Protein AF-A0A4D9CX21-F1 (afdb_monomer)

InterPro domains:
  IPR003837 Glu-tRNAGln amidotransferase C subunit [PF02686] (70-141)
  IPR036113 Glu-tRNAGln amidotransferase superfamily, subunit C [SSF141000] (45-144)

Radius of gyration: 27.08 Å; Cα contacts (8 Å, |Δi|>4): 38; chains: 1; bounding box: 56×50×75 Å

Mean predicted aligned error: 16.31 Å

Structure (mmCIF, N/CA/C/O backbone):
data_AF-A0A4D9CX21-F1
#
_entry.id   AF-A0A4D9CX21-F1
#
loop_
_atom_site.group_PDB
_atom_site.id
_atom_site.type_symbol
_atom_site.label_atom_id
_atom_site.label_alt_id
_atom_site.label_comp_id
_atom_site.label_asym_id
_atom_site.label_entity_id
_atom_site.label_seq_id
_atom_site.pdbx_PDB_ins_code
_atom_site.Cartn_x
_atom_site.Cartn_y
_atom_site.Cartn_z
_atom_site.occupancy
_atom_site.B_iso_or_equiv
_atom_site.auth_seq_id
_atom_site.auth_comp_id
_atom_site.auth_asym_id
_atom_site.auth_atom_id
_atom_site.pdbx_PDB_model_num
ATOM 1 N N . MET A 1 1 ? 28.748 4.136 -34.248 1.00 40.78 1 MET A N 1
ATOM 2 C CA . MET A 1 1 ? 28.132 3.166 -33.316 1.00 40.78 1 MET A CA 1
ATOM 3 C C . MET A 1 1 ? 27.659 1.965 -34.129 1.00 40.78 1 MET A C 1
ATOM 5 O O . MET A 1 1 ? 26.939 2.162 -35.101 1.00 40.78 1 MET A O 1
ATOM 9 N N . SER A 1 2 ? 28.155 0.757 -33.840 1.00 40.50 2 SER A N 1
ATOM 10 C CA . SER A 1 2 ? 27.864 -0.459 -34.620 1.00 40.50 2 SER A CA 1
ATOM 11 C C . SER A 1 2 ? 26.753 -1.259 -33.947 1.00 40.50 2 SER A C 1
ATOM 13 O O . SER A 1 2 ? 26.949 -1.758 -32.847 1.00 40.50 2 SER A O 1
ATOM 15 N N . LEU A 1 3 ? 25.612 -1.413 -34.624 1.00 45.59 3 LEU A N 1
ATOM 16 C CA . LEU A 1 3 ? 24.508 -2.258 -34.161 1.00 45.59 3 LEU A CA 1
ATOM 17 C C . LEU A 1 3 ? 24.934 -3.732 -34.103 1.00 45.59 3 LEU A C 1
ATOM 19 O O . LEU A 1 3 ? 25.571 -4.232 -35.043 1.00 45.59 3 LEU A O 1
ATOM 23 N N . GLY A 1 4 ? 24.553 -4.412 -33.018 1.00 57.91 4 GLY A N 1
ATOM 24 C CA . GLY A 1 4 ? 24.860 -5.818 -32.767 1.00 57.91 4 GLY A CA 1
ATOM 25 C C . GLY A 1 4 ? 24.206 -6.791 -33.767 1.00 57.91 4 GLY A C 1
ATOM 26 O O . GLY A 1 4 ? 23.272 -6.428 -34.491 1.00 57.91 4 GLY A O 1
ATOM 27 N N . PRO A 1 5 ? 24.671 -8.053 -33.831 1.00 52.94 5 PRO A N 1
ATOM 28 C CA . PRO A 1 5 ? 24.257 -9.020 -34.855 1.00 52.94 5 PRO A CA 1
ATOM 29 C C . PRO A 1 5 ? 22.752 -9.341 -34.857 1.00 52.94 5 PRO A C 1
ATOM 31 O O . PRO A 1 5 ? 22.175 -9.567 -35.921 1.00 52.94 5 PRO A O 1
ATOM 34 N N . ARG A 1 6 ? 22.093 -9.314 -33.687 1.00 53.91 6 ARG A N 1
ATOM 35 C CA . ARG A 1 6 ? 20.645 -9.574 -33.551 1.00 53.91 6 ARG A CA 1
ATOM 36 C C . ARG A 1 6 ? 19.795 -8.403 -34.050 1.00 53.91 6 ARG A C 1
ATOM 38 O O . ARG A 1 6 ? 18.867 -8.629 -34.825 1.00 53.91 6 ARG A O 1
ATOM 45 N N . ALA A 1 7 ? 20.182 -7.168 -33.725 1.00 53.44 7 ALA A N 1
ATOM 46 C CA . ALA A 1 7 ? 19.546 -5.953 -34.239 1.00 53.44 7 ALA A CA 1
ATOM 47 C C . ALA A 1 7 ? 19.613 -5.871 -35.777 1.00 53.44 7 ALA A C 1
ATOM 49 O O . ALA A 1 7 ? 18.637 -5.507 -36.436 1.00 53.44 7 ALA A O 1
ATOM 50 N N . ARG A 1 8 ? 20.733 -6.304 -36.377 1.00 57.47 8 ARG A N 1
ATOM 51 C CA . ARG A 1 8 ? 20.872 -6.404 -37.842 1.00 57.47 8 ARG A CA 1
ATOM 52 C C . ARG A 1 8 ? 19.931 -7.448 -38.455 1.00 57.47 8 ARG A C 1
ATOM 54 O O . ARG A 1 8 ? 19.368 -7.206 -39.521 1.00 57.47 8 ARG A O 1
ATOM 61 N N . GLY A 1 9 ? 19.736 -8.585 -37.784 1.00 57.53 9 GLY A N 1
ATOM 62 C CA . GLY A 1 9 ? 18.838 -9.651 -38.239 1.00 57.53 9 GLY A CA 1
ATOM 63 C C . GLY A 1 9 ? 17.365 -9.230 -38.289 1.00 57.53 9 GLY A C 1
ATOM 64 O O . GLY A 1 9 ? 16.653 -9.586 -39.228 1.00 57.53 9 GLY A O 1
ATOM 65 N N . ILE A 1 10 ? 16.922 -8.421 -37.324 1.00 57.97 10 ILE A N 1
ATOM 66 C CA . ILE A 1 10 ? 15.551 -7.891 -37.266 1.00 57.97 10 ILE A CA 1
ATOM 67 C C . ILE A 1 10 ? 15.335 -6.841 -38.368 1.00 57.97 10 ILE A C 1
ATOM 69 O O . ILE A 1 10 ? 14.360 -6.926 -39.115 1.00 57.97 10 ILE A O 1
ATOM 73 N N . LEU A 1 11 ? 16.297 -5.930 -38.565 1.00 53.91 11 LEU A N 1
ATOM 74 C CA . LEU A 1 11 ? 16.236 -4.886 -39.599 1.00 53.91 11 LEU A CA 1
ATOM 75 C C . LEU A 1 11 ? 16.101 -5.456 -41.026 1.00 53.91 11 LEU A C 1
ATOM 77 O O . LEU A 1 11 ? 15.421 -4.881 -41.877 1.00 53.91 11 LEU A O 1
ATOM 81 N N . MET A 1 12 ? 16.743 -6.598 -41.288 1.00 55.44 12 MET A N 1
ATOM 82 C CA . MET A 1 12 ? 16.726 -7.265 -42.596 1.00 55.44 12 MET A CA 1
ATOM 83 C C . MET A 1 12 ? 15.420 -8.029 -42.861 1.00 55.44 12 MET A C 1
ATOM 85 O O . MET A 1 12 ? 14.989 -8.118 -44.009 1.00 55.44 12 MET A O 1
ATOM 89 N N . ARG A 1 13 ? 14.747 -8.537 -41.818 1.00 52.03 13 ARG A N 1
ATOM 90 C CA . ARG A 1 13 ? 13.469 -9.265 -41.944 1.00 52.03 13 ARG A CA 1
ATOM 91 C C . ARG A 1 13 ? 12.294 -8.351 -42.305 1.00 52.03 13 ARG A C 1
ATOM 93 O O . ARG A 1 13 ? 11.370 -8.786 -42.984 1.00 52.03 13 ARG A O 1
ATOM 100 N N . ILE A 1 14 ? 12.364 -7.085 -41.896 1.00 52.47 14 ILE A N 1
ATOM 101 C CA . ILE A 1 14 ? 11.311 -6.075 -42.081 1.00 52.47 14 ILE A CA 1
ATOM 102 C C . ILE A 1 14 ? 11.277 -5.533 -43.522 1.00 52.47 14 ILE A C 1
ATOM 104 O O . ILE A 1 14 ? 10.222 -5.156 -44.018 1.00 52.47 14 ILE A O 1
ATOM 108 N N . LYS A 1 15 ? 12.403 -5.552 -44.250 1.00 53.00 15 LYS A N 1
ATOM 109 C CA . LYS A 1 15 ? 12.459 -5.067 -45.643 1.00 53.00 15 LYS A CA 1
ATOM 110 C C . LYS A 1 15 ? 11.796 -5.994 -46.668 1.00 53.00 15 LYS A C 1
ATOM 112 O O . LYS A 1 15 ? 11.636 -5.586 -47.814 1.00 53.00 15 LYS A O 1
ATOM 117 N N . SER A 1 16 ? 11.444 -7.225 -46.290 1.00 51.94 16 SER A N 1
ATOM 118 C CA . SER A 1 16 ? 11.056 -8.266 -47.250 1.00 51.94 16 SER A CA 1
ATOM 119 C C . SER A 1 16 ? 9.569 -8.639 -47.260 1.00 51.94 16 SER A C 1
ATOM 121 O O . SER A 1 16 ? 9.199 -9.485 -48.074 1.00 51.94 16 SER A O 1
ATOM 123 N N . LYS A 1 17 ? 8.705 -8.059 -46.416 1.00 45.44 17 LYS A N 1
ATOM 124 C CA . LYS A 1 17 ? 7.265 -8.367 -46.446 1.00 45.44 17 LYS A CA 1
ATOM 125 C C . LYS A 1 17 ? 6.388 -7.128 -46.277 1.00 45.44 17 LYS A C 1
ATOM 127 O O . LYS A 1 17 ? 6.340 -6.531 -45.213 1.00 45.44 17 LYS A O 1
ATOM 132 N N . ASP A 1 18 ? 5.694 -6.843 -47.373 1.00 43.44 18 ASP A N 1
ATOM 133 C CA . ASP A 1 18 ? 4.410 -6.164 -47.506 1.00 43.44 18 ASP A CA 1
ATOM 134 C C . ASP A 1 18 ? 4.291 -4.685 -47.120 1.00 43.44 18 ASP A C 1
ATOM 136 O O . ASP A 1 18 ? 4.472 -4.246 -45.988 1.00 43.44 18 ASP A O 1
ATOM 140 N N . LYS A 1 19 ? 3.877 -3.920 -48.138 1.00 48.66 19 LYS A N 1
ATOM 141 C CA . LYS A 1 19 ? 3.290 -2.585 -48.053 1.00 48.66 19 LYS A CA 1
ATOM 142 C C . LYS A 1 19 ? 2.052 -2.627 -47.145 1.00 48.66 19 LYS A C 1
ATOM 144 O O . LYS A 1 19 ? 0.930 -2.722 -47.632 1.00 48.66 19 LYS A O 1
ATOM 149 N N . ILE A 1 20 ? 2.252 -2.511 -45.838 1.00 49.88 20 ILE A N 1
ATOM 150 C CA . ILE A 1 20 ? 1.236 -2.026 -44.907 1.00 49.88 20 ILE A CA 1
ATOM 151 C C . ILE A 1 20 ? 1.678 -0.636 -44.455 1.00 49.88 20 ILE A C 1
ATOM 153 O O . ILE A 1 20 ? 2.773 -0.422 -43.944 1.00 49.88 20 ILE A O 1
ATOM 157 N N . SER A 1 21 ? 0.797 0.305 -44.773 1.00 54.66 21 SER A N 1
ATOM 158 C CA . SER A 1 21 ? 0.760 1.709 -44.386 1.00 54.66 21 SER A CA 1
ATOM 159 C C . SER A 1 21 ? 1.309 1.978 -42.977 1.00 54.66 21 SER A C 1
ATOM 161 O O . SER A 1 21 ? 0.870 1.361 -42.012 1.00 54.66 21 SER A O 1
ATOM 163 N N . GLN A 1 22 ? 2.224 2.954 -42.905 1.00 49.28 22 GLN A N 1
ATOM 164 C CA . GLN A 1 22 ? 2.957 3.451 -41.734 1.00 49.28 22 GLN A CA 1
ATOM 165 C C . GLN A 1 22 ? 3.804 2.394 -41.012 1.00 49.28 22 GLN A C 1
ATOM 167 O O . GLN A 1 22 ? 3.291 1.549 -40.288 1.00 49.28 22 GLN A O 1
ATOM 172 N N . SER A 1 23 ? 5.129 2.525 -41.131 1.00 55.22 23 SER A N 1
ATOM 173 C CA . SER A 1 23 ? 6.118 1.851 -40.282 1.00 55.22 23 SER A CA 1
ATOM 174 C C . SER A 1 23 ? 5.930 2.270 -38.820 1.00 55.22 23 SER A C 1
ATOM 176 O O . SER A 1 23 ? 6.643 3.129 -38.306 1.00 55.22 23 SER A O 1
ATOM 178 N N . ARG A 1 24 ? 4.918 1.714 -38.157 1.00 57.56 24 ARG A N 1
ATOM 179 C CA . ARG A 1 24 ? 4.686 1.870 -36.726 1.00 57.56 24 ARG A CA 1
ATOM 180 C C . ARG A 1 24 ? 5.456 0.758 -36.050 1.00 57.56 24 ARG A C 1
ATOM 182 O O . ARG A 1 24 ? 5.186 -0.417 -36.282 1.00 57.56 24 ARG A O 1
ATOM 189 N N . TRP A 1 25 ? 6.434 1.135 -35.240 1.00 65.69 25 TRP A N 1
ATOM 190 C CA . TRP A 1 25 ? 7.064 0.183 -34.342 1.00 65.69 25 TRP A CA 1
ATOM 191 C C . TRP A 1 25 ? 6.003 -0.411 -33.422 1.00 65.69 25 TRP A C 1
ATOM 193 O O . TRP A 1 25 ? 5.154 0.318 -32.897 1.00 65.69 25 TRP A O 1
ATOM 203 N N . SER A 1 26 ? 6.032 -1.731 -33.241 1.00 70.81 26 SER A N 1
ATOM 204 C CA . SER A 1 26 ? 5.236 -2.327 -32.180 1.0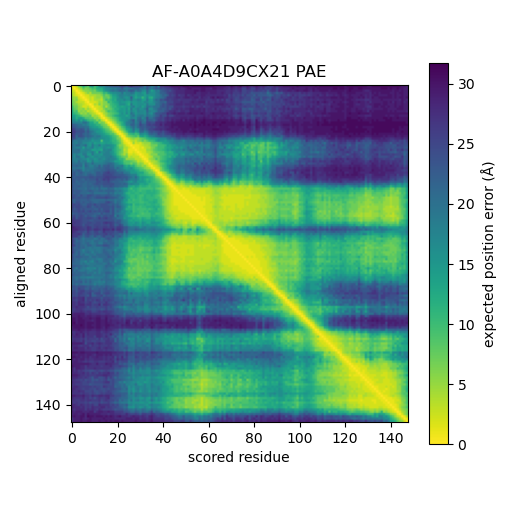0 70.81 26 SER A CA 1
ATOM 205 C C . SER A 1 26 ? 5.867 -1.977 -30.830 1.00 70.81 26 SER A C 1
ATOM 207 O O . SER A 1 26 ? 7.078 -1.771 -30.718 1.00 70.81 26 SER A O 1
ATOM 209 N N . VAL A 1 27 ? 5.051 -1.934 -29.777 1.00 63.59 27 VAL A N 1
ATOM 210 C CA . VAL A 1 27 ? 5.539 -1.758 -28.396 1.00 63.59 27 VAL A CA 1
ATOM 211 C C . VAL A 1 27 ? 6.560 -2.847 -28.034 1.00 63.59 27 VAL A C 1
ATOM 213 O O . VAL A 1 27 ? 7.498 -2.604 -27.279 1.00 63.59 27 VAL A O 1
ATOM 216 N N . HIS A 1 28 ? 6.415 -4.037 -28.623 1.00 66.25 28 HIS A N 1
ATOM 217 C CA . HIS A 1 28 ? 7.360 -5.134 -28.461 1.00 66.25 28 HIS A CA 1
ATOM 218 C C . HIS A 1 28 ? 8.726 -4.829 -29.100 1.00 66.25 28 HIS A C 1
ATOM 220 O O . HIS A 1 28 ? 9.754 -5.076 -28.475 1.00 66.25 28 HIS A O 1
ATOM 226 N N . ASP A 1 29 ? 8.749 -4.216 -30.288 1.00 67.06 29 ASP A N 1
ATOM 227 C CA . ASP A 1 29 ? 9.992 -3.829 -30.971 1.00 67.06 29 ASP A CA 1
ATOM 228 C C . ASP A 1 29 ? 10.740 -2.721 -30.217 1.00 67.06 29 ASP A C 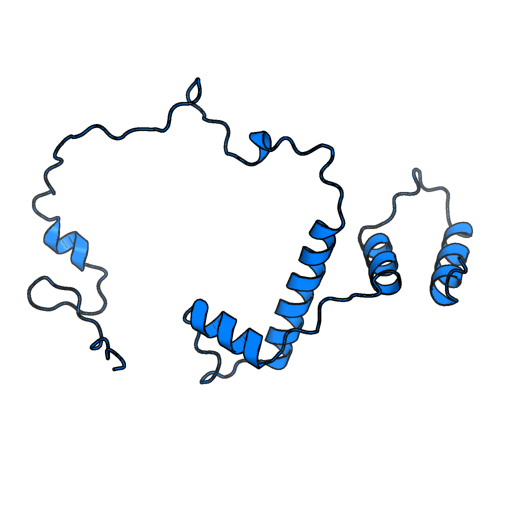1
ATOM 230 O O . ASP A 1 29 ? 11.964 -2.759 -30.101 1.00 67.06 29 ASP A O 1
ATOM 234 N N . LEU A 1 30 ? 10.004 -1.757 -29.655 1.00 61.78 30 LEU A N 1
ATOM 235 C CA . LEU A 1 30 ? 10.572 -0.690 -28.825 1.00 61.78 30 LEU A CA 1
ATOM 236 C C . LEU A 1 30 ? 11.194 -1.229 -27.531 1.00 61.78 30 LEU A C 1
ATOM 238 O O . LEU A 1 30 ? 12.252 -0.761 -27.117 1.00 61.78 30 LEU A O 1
ATOM 242 N N . ARG A 1 31 ? 10.572 -2.245 -26.920 1.00 64.19 31 ARG A N 1
ATOM 243 C CA . ARG A 1 31 ? 11.103 -2.917 -25.729 1.00 64.19 31 ARG A CA 1
ATOM 244 C C . ARG A 1 31 ? 12.414 -3.653 -26.017 1.00 64.19 31 ARG A C 1
ATOM 246 O O . ARG A 1 31 ? 13.356 -3.521 -25.244 1.00 64.19 31 ARG A O 1
ATOM 253 N N . LEU A 1 32 ? 12.494 -4.378 -27.135 1.00 63.00 32 LEU A N 1
ATOM 254 C CA . LEU A 1 32 ? 13.698 -5.124 -27.531 1.00 63.00 32 LEU A CA 1
ATOM 255 C C . LEU A 1 32 ? 14.890 -4.204 -27.836 1.00 63.00 32 LEU A C 1
ATOM 257 O O . LEU A 1 32 ? 16.027 -4.549 -27.535 1.00 63.00 32 LEU A O 1
ATOM 261 N N . LEU A 1 33 ? 14.637 -3.017 -28.396 1.00 58.53 33 LEU A N 1
ATOM 262 C CA . LEU A 1 33 ? 15.677 -2.006 -28.611 1.00 58.53 33 LEU A CA 1
ATOM 263 C C . LEU A 1 33 ? 16.211 -1.419 -27.298 1.00 58.53 33 LEU A C 1
ATOM 265 O O . LEU A 1 33 ? 17.367 -1.013 -27.253 1.00 58.53 33 LEU A O 1
ATOM 269 N N . HIS A 1 34 ? 15.389 -1.375 -26.246 1.00 56.22 34 HIS A N 1
ATOM 270 C CA . HIS A 1 34 ? 15.788 -0.863 -24.936 1.00 56.22 34 HIS A CA 1
ATOM 271 C C . HIS A 1 34 ? 16.528 -1.923 -24.107 1.00 56.22 34 HIS A C 1
ATOM 273 O O . HIS A 1 34 ? 17.523 -1.601 -23.468 1.00 56.22 34 HIS A O 1
ATOM 279 N N . GLU A 1 35 ? 16.117 -3.194 -24.176 1.00 53.75 35 GLU A N 1
ATOM 280 C CA . GLU A 1 35 ? 16.836 -4.302 -23.521 1.00 53.75 35 GLU A CA 1
ATOM 281 C C . GLU A 1 35 ? 18.298 -4.425 -24.012 1.00 53.75 35 GLU A C 1
ATOM 283 O O . GLU A 1 35 ? 19.172 -4.750 -23.215 1.00 53.75 35 GLU A O 1
ATOM 288 N N . ASP A 1 36 ? 18.585 -4.085 -25.278 1.00 48.88 36 ASP A N 1
ATOM 289 C CA . ASP A 1 36 ? 19.948 -4.063 -25.845 1.00 48.88 36 ASP A CA 1
ATOM 290 C C . ASP A 1 36 ? 20.697 -2.717 -25.647 1.00 48.88 36 ASP A C 1
ATOM 292 O O . ASP A 1 36 ? 21.912 -2.664 -25.848 1.00 48.88 36 ASP A O 1
ATOM 296 N N . ALA A 1 37 ? 20.005 -1.620 -25.300 1.00 47.28 37 ALA A N 1
ATOM 297 C CA . ALA A 1 37 ? 20.582 -0.267 -25.199 1.00 47.28 37 ALA A CA 1
ATOM 298 C C . ALA A 1 37 ? 20.858 0.200 -23.762 1.00 47.28 37 ALA A C 1
ATOM 300 O O . ALA A 1 37 ? 21.584 1.176 -23.564 1.00 47.28 37 ALA A O 1
ATOM 301 N N . VAL A 1 38 ? 20.295 -0.473 -22.759 1.00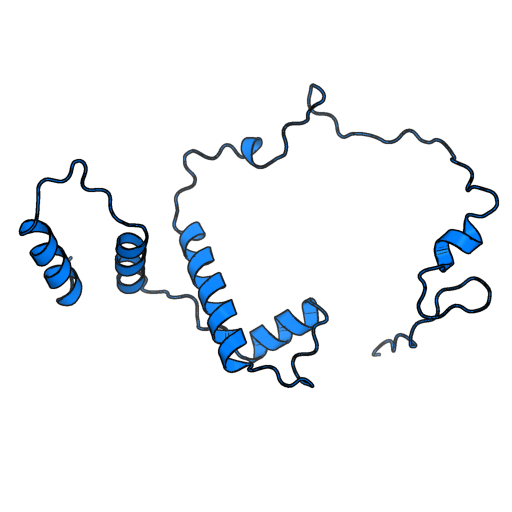 48.47 38 VAL A N 1
ATOM 302 C CA . VAL A 1 38 ? 20.496 -0.114 -21.356 1.00 48.47 38 VAL A CA 1
ATOM 303 C C . VAL A 1 38 ? 21.747 -0.818 -20.812 1.00 48.47 38 VAL A C 1
ATOM 305 O O . VAL A 1 38 ? 21.685 -1.860 -20.163 1.00 48.47 38 VAL A O 1
ATOM 308 N N . GLU A 1 39 ? 22.910 -0.203 -21.041 1.00 42.84 39 GLU A N 1
ATOM 309 C CA . GLU A 1 39 ? 24.012 -0.261 -20.072 1.00 42.84 39 GLU A CA 1
ATOM 310 C C . GLU A 1 39 ? 23.521 0.422 -18.782 1.00 42.84 39 GLU A C 1
ATOM 312 O O . GLU A 1 39 ? 23.580 1.641 -18.647 1.00 42.84 39 GLU A O 1
ATOM 317 N N . GLY A 1 40 ? 22.939 -0.358 -17.869 1.00 46.41 40 GLY A N 1
ATOM 318 C CA . GLY A 1 40 ? 22.347 0.151 -16.624 1.00 46.41 40 GLY A CA 1
ATOM 319 C C . GLY A 1 40 ? 20.986 -0.450 -16.289 1.00 46.41 40 GLY A C 1
ATOM 320 O O . GLY A 1 40 ? 20.125 0.257 -15.766 1.00 46.41 40 GLY A O 1
ATOM 321 N N . ALA A 1 41 ? 20.749 -1.720 -16.651 1.00 48.81 41 ALA A N 1
ATOM 322 C CA . ALA A 1 41 ? 19.551 -2.424 -16.215 1.00 48.81 41 ALA A CA 1
ATOM 323 C C . ALA A 1 41 ? 19.506 -2.291 -14.692 1.00 48.81 41 ALA A C 1
ATOM 325 O O . ALA A 1 41 ? 20.529 -2.527 -14.047 1.00 48.81 41 ALA A O 1
ATOM 326 N N . ALA A 1 42 ? 18.375 -1.836 -14.142 1.00 53.88 42 ALA A N 1
ATOM 327 C CA . ALA A 1 42 ? 18.248 -1.692 -12.700 1.00 53.88 42 ALA A CA 1
ATOM 328 C C . ALA A 1 42 ? 18.698 -3.008 -12.058 1.00 53.88 42 ALA A C 1
ATOM 330 O O . ALA A 1 42 ? 18.286 -4.083 -12.512 1.00 53.88 42 ALA A O 1
ATOM 331 N N . GLU A 1 43 ? 19.608 -2.907 -11.085 1.00 60.62 43 GLU A N 1
ATOM 332 C CA . GLU A 1 43 ? 20.143 -4.062 -10.369 1.00 60.62 43 GLU A CA 1
ATOM 333 C C . GLU A 1 43 ? 18.984 -5.007 -10.020 1.00 60.62 43 GLU A C 1
ATOM 335 O O . GLU A 1 43 ? 17.929 -4.540 -9.566 1.00 60.62 43 GLU A O 1
ATOM 340 N N . PRO A 1 44 ? 19.114 -6.314 -10.304 1.00 67.31 44 PRO A N 1
ATOM 341 C CA . PRO A 1 44 ? 18.044 -7.256 -10.033 1.00 67.31 44 PRO A CA 1
ATOM 342 C C . PRO A 1 44 ? 17.668 -7.157 -8.555 1.00 67.31 44 PRO A C 1
ATOM 344 O O . PRO A 1 44 ? 18.532 -7.310 -7.695 1.00 67.31 44 PRO A O 1
ATOM 347 N N . LEU A 1 45 ? 16.381 -6.900 -8.281 1.00 80.81 45 LEU A N 1
ATOM 348 C CA . LEU A 1 45 ? 15.846 -6.747 -6.926 1.00 80.81 45 LEU A CA 1
ATOM 349 C C . LEU A 1 45 ? 16.390 -7.857 -6.021 1.00 80.81 45 LEU A C 1
ATOM 351 O O . LEU A 1 45 ? 16.155 -9.039 -6.289 1.00 80.81 45 LEU A O 1
ATOM 355 N N . SER A 1 46 ? 17.114 -7.482 -4.968 1.00 87.06 46 SER A N 1
ATOM 356 C CA . SER A 1 46 ? 17.675 -8.441 -4.015 1.00 87.06 46 SER A CA 1
ATOM 357 C C . SER A 1 46 ? 16.583 -9.064 -3.141 1.00 87.06 46 SER A C 1
ATOM 359 O O . SER A 1 46 ? 15.490 -8.510 -2.971 1.00 87.06 46 SER A O 1
ATOM 361 N N . ASP A 1 47 ? 16.868 -10.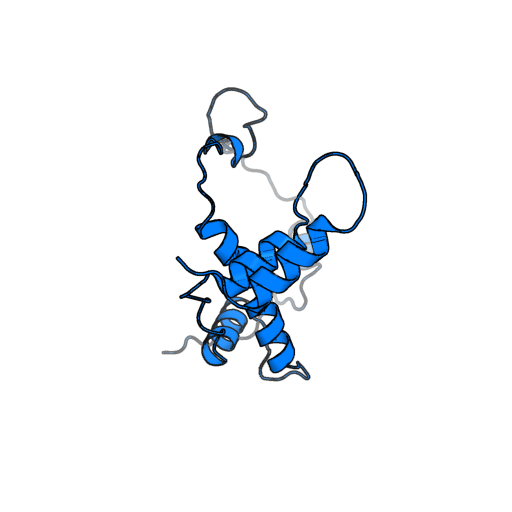230 -2.557 1.00 85.88 47 ASP A N 1
ATOM 362 C CA . ASP A 1 47 ? 15.929 -10.876 -1.633 1.00 85.88 47 ASP A CA 1
ATOM 363 C C . ASP A 1 47 ? 15.711 -10.003 -0.387 1.00 85.88 47 ASP A C 1
ATOM 365 O O . ASP A 1 47 ? 14.591 -9.893 0.116 1.00 85.88 47 ASP A O 1
ATOM 369 N N . GLU A 1 48 ? 16.751 -9.309 0.078 1.00 89.31 48 GLU A N 1
ATOM 370 C CA . GLU A 1 48 ? 16.667 -8.378 1.197 1.00 89.31 48 GLU A CA 1
ATOM 371 C C . GLU A 1 48 ? 15.737 -7.196 0.900 1.00 89.31 48 GLU A C 1
ATOM 373 O O . GLU A 1 48 ? 14.963 -6.788 1.769 1.00 89.31 48 GLU A O 1
ATOM 378 N N . GLU A 1 49 ? 15.787 -6.636 -0.310 1.00 88.94 49 GLU A N 1
ATOM 379 C CA . GLU A 1 49 ? 14.905 -5.540 -0.720 1.00 88.94 49 GLU A CA 1
ATOM 380 C C . GLU A 1 49 ? 13.458 -5.997 -0.858 1.00 88.94 49 GLU A C 1
ATOM 382 O O . GLU A 1 49 ? 12.559 -5.307 -0.376 1.00 88.94 49 GLU A O 1
ATOM 387 N N . LEU A 1 50 ? 13.224 -7.182 -1.427 1.00 89.19 50 LEU A N 1
ATOM 388 C CA . LEU A 1 50 ? 11.884 -7.759 -1.502 1.00 89.19 50 LEU A CA 1
ATOM 389 C C . LEU A 1 50 ? 11.288 -7.967 -0.100 1.00 89.19 50 LEU A C 1
ATOM 391 O O . LEU A 1 50 ? 10.135 -7.609 0.144 1.00 89.19 50 LEU A O 1
ATOM 395 N N . LEU A 1 51 ? 12.080 -8.481 0.845 1.00 89.69 51 LEU A N 1
ATOM 396 C CA . LEU A 1 51 ? 11.655 -8.658 2.235 1.00 89.69 51 LEU A CA 1
ATOM 397 C C . LEU A 1 51 ? 11.389 -7.322 2.935 1.00 89.69 51 LEU A C 1
ATOM 399 O O . LEU A 1 51 ? 10.445 -7.212 3.717 1.00 89.69 51 LEU A O 1
ATOM 403 N N . ARG A 1 52 ? 12.191 -6.288 2.662 1.00 90.25 52 ARG A N 1
ATOM 404 C CA . ARG A 1 52 ? 11.946 -4.934 3.185 1.00 90.25 52 ARG A CA 1
ATOM 405 C C . ARG A 1 52 ? 10.653 -4.345 2.629 1.00 90.25 52 ARG A C 1
ATOM 407 O O . ARG A 1 52 ? 9.868 -3.807 3.405 1.00 90.25 52 ARG A O 1
ATOM 414 N N . LEU A 1 53 ? 10.409 -4.481 1.327 1.00 90.50 53 LEU A N 1
ATOM 415 C CA . LEU A 1 53 ? 9.171 -4.035 0.685 1.00 90.50 53 LEU A CA 1
ATOM 416 C C . LEU A 1 53 ? 7.953 -4.746 1.276 1.00 90.50 53 LEU A C 1
ATOM 418 O O . LEU A 1 53 ? 6.973 -4.094 1.630 1.00 90.50 53 LEU A O 1
ATOM 422 N N . ALA A 1 54 ? 8.035 -6.062 1.464 1.00 90.12 54 ALA A N 1
ATOM 423 C CA . ALA A 1 54 ? 6.961 -6.826 2.083 1.00 90.12 54 ALA A CA 1
ATOM 424 C C . ALA A 1 54 ? 6.699 -6.393 3.532 1.00 90.12 54 ALA A C 1
ATOM 426 O O . ALA A 1 54 ? 5.546 -6.224 3.924 1.00 90.12 54 ALA A O 1
ATOM 427 N N . LYS A 1 55 ? 7.756 -6.113 4.307 1.00 90.12 55 LYS A N 1
ATOM 428 C CA . LYS A 1 55 ? 7.638 -5.585 5.676 1.00 90.12 55 LYS A CA 1
ATOM 429 C C . LYS A 1 55 ? 6.961 -4.216 5.713 1.00 90.12 55 LYS A C 1
ATOM 431 O O . LYS A 1 55 ? 6.107 -4.001 6.568 1.00 90.12 55 LYS A O 1
ATOM 436 N N . LEU A 1 56 ? 7.292 -3.319 4.783 1.00 92.31 56 LEU A N 1
ATOM 437 C CA . LEU A 1 56 ? 6.630 -2.013 4.651 1.00 92.31 56 LEU A CA 1
ATOM 438 C C . LEU A 1 56 ? 5.152 -2.144 4.265 1.00 92.31 56 LEU A C 1
ATOM 440 O O . LEU A 1 56 ? 4.330 -1.349 4.707 1.00 92.31 56 LEU A O 1
ATOM 444 N N . ALA A 1 57 ? 4.814 -3.154 3.465 1.00 91.75 57 ALA A N 1
ATOM 445 C CA . ALA A 1 57 ? 3.447 -3.441 3.045 1.00 91.75 57 ALA A CA 1
ATOM 446 C C . ALA A 1 57 ? 2.654 -4.303 4.047 1.00 91.75 57 ALA A C 1
ATOM 448 O O . ALA A 1 57 ? 1.506 -4.641 3.771 1.00 91.75 57 ALA A O 1
ATOM 449 N N . HIS A 1 58 ? 3.246 -4.675 5.190 1.00 89.75 58 HIS A N 1
ATOM 450 C CA . HIS A 1 58 ? 2.663 -5.607 6.163 1.00 89.75 58 HIS A CA 1
ATOM 451 C C . HIS A 1 58 ? 2.256 -6.969 5.562 1.00 89.75 58 HIS A C 1
ATOM 453 O O . HIS A 1 58 ? 1.277 -7.579 5.988 1.00 89.75 58 HIS A O 1
ATOM 459 N N . LEU A 1 59 ? 3.020 -7.461 4.583 1.00 88.94 59 LEU A N 1
ATOM 460 C CA . LEU A 1 59 ? 2.814 -8.764 3.954 1.00 88.94 59 LEU A CA 1
ATOM 461 C C . LEU A 1 59 ? 3.766 -9.803 4.553 1.00 88.94 59 LEU A C 1
ATOM 463 O O . LEU A 1 59 ? 4.988 -9.647 4.486 1.00 88.94 59 LEU A O 1
ATOM 467 N N . ASP A 1 60 ? 3.212 -10.888 5.095 1.00 86.31 60 ASP A N 1
ATOM 468 C CA . ASP A 1 60 ? 4.008 -12.044 5.507 1.00 86.31 60 ASP A CA 1
ATOM 469 C C . ASP A 1 60 ? 4.312 -12.943 4.302 1.00 86.31 60 ASP A C 1
ATOM 471 O O . ASP A 1 60 ? 3.498 -13.761 3.871 1.00 86.31 60 ASP A O 1
ATOM 475 N N . ILE A 1 61 ? 5.511 -12.765 3.752 1.00 83.88 61 ILE A N 1
ATOM 476 C CA . ILE A 1 61 ? 6.055 -13.591 2.666 1.00 83.88 61 ILE A CA 1
ATOM 477 C C . ILE A 1 61 ? 7.121 -14.581 3.163 1.00 83.88 61 ILE A C 1
ATOM 479 O O . ILE A 1 61 ? 7.646 -15.379 2.379 1.00 83.88 61 ILE A O 1
ATO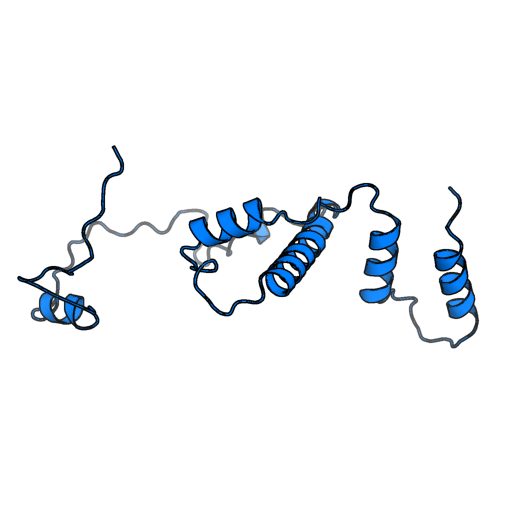M 483 N N . GLU A 1 62 ? 7.460 -14.532 4.457 1.00 80.94 62 GLU A N 1
ATOM 484 C CA . GLU A 1 62 ? 8.433 -15.429 5.081 1.00 80.94 62 GLU A CA 1
ATOM 485 C C . GLU A 1 62 ? 7.755 -16.743 5.518 1.00 80.94 62 GLU A C 1
ATOM 487 O O . GLU A 1 62 ? 8.326 -17.814 5.310 1.00 80.94 62 GLU A O 1
ATOM 492 N N . GLY A 1 63 ? 6.525 -16.684 6.043 1.00 73.25 63 GLY A N 1
ATOM 493 C CA . GLY A 1 63 ? 5.800 -17.844 6.580 1.00 73.25 63 GLY A CA 1
ATOM 494 C C . GLY A 1 63 ? 4.893 -18.610 5.605 1.00 73.25 63 GLY A C 1
ATOM 495 O O . GLY A 1 63 ? 4.387 -19.674 5.961 1.00 73.25 63 GLY A O 1
ATOM 496 N N . GLY A 1 64 ? 4.653 -18.098 4.393 1.00 72.88 64 GLY A N 1
ATOM 497 C CA . GLY A 1 64 ? 3.683 -18.676 3.447 1.00 72.88 64 GLY A CA 1
ATOM 498 C C . GLY A 1 64 ? 4.270 -19.591 2.360 1.00 72.88 64 GLY A C 1
ATOM 499 O O . GLY A 1 64 ? 5.465 -19.563 2.077 1.00 72.88 64 GLY A O 1
ATOM 500 N N . ASN A 1 65 ? 3.393 -20.330 1.663 1.00 68.00 65 ASN A N 1
ATOM 501 C CA . ASN A 1 65 ? 3.684 -21.088 0.426 1.00 68.00 65 ASN A CA 1
ATOM 502 C C . ASN A 1 65 ? 3.878 -20.164 -0.802 1.00 68.00 65 ASN A C 1
ATOM 504 O O . ASN A 1 65 ? 3.384 -20.439 -1.895 1.00 68.00 65 ASN A O 1
ATOM 508 N N . PHE A 1 66 ? 4.547 -19.026 -0.627 1.00 73.56 66 PHE A N 1
ATOM 509 C CA . PHE A 1 66 ? 4.798 -18.090 -1.717 1.00 73.56 66 PHE A CA 1
ATOM 510 C C . PHE A 1 66 ? 6.066 -18.482 -2.469 1.00 73.56 66 PHE A C 1
ATOM 512 O O . PHE A 1 66 ? 7.137 -18.621 -1.876 1.00 73.56 66 PHE A O 1
ATOM 519 N N . ASP A 1 67 ? 5.961 -18.601 -3.792 1.00 85.69 67 ASP A N 1
ATOM 520 C CA . ASP A 1 67 ? 7.132 -18.695 -4.658 1.00 85.69 67 ASP A CA 1
ATOM 521 C C . ASP A 1 67 ? 7.824 -17.325 -4.710 1.00 85.69 67 ASP A C 1
ATOM 523 O O . ASP A 1 67 ? 7.503 -16.448 -5.518 1.00 85.69 67 ASP A O 1
ATOM 527 N N . ARG A 1 68 ? 8.774 -17.129 -3.792 1.00 83.00 68 ARG A N 1
ATOM 528 C CA . ARG A 1 68 ? 9.542 -15.884 -3.670 1.00 83.00 68 ARG A CA 1
ATOM 529 C C . ARG A 1 68 ? 10.359 -15.594 -4.923 1.00 83.00 68 ARG A C 1
ATOM 531 O O . ARG A 1 68 ? 10.583 -14.431 -5.244 1.00 83.00 68 ARG A O 1
ATOM 538 N N . THR A 1 69 ? 10.787 -16.628 -5.645 1.00 83.56 69 THR A N 1
ATOM 539 C CA . THR A 1 69 ? 11.554 -16.468 -6.879 1.00 83.56 69 THR A CA 1
ATOM 540 C C . THR A 1 69 ? 10.674 -15.905 -7.990 1.00 83.56 69 THR A C 1
ATOM 542 O O . THR A 1 69 ? 11.086 -14.955 -8.661 1.00 83.56 69 THR A O 1
ATOM 545 N N . ALA A 1 70 ? 9.455 -16.427 -8.147 1.00 84.50 70 ALA A N 1
ATOM 546 C CA . ALA A 1 70 ? 8.476 -15.870 -9.076 1.00 84.50 70 ALA A CA 1
ATOM 547 C C . ALA A 1 70 ? 8.101 -14.430 -8.698 1.00 84.50 70 ALA A C 1
ATOM 549 O O . ALA A 1 70 ? 8.167 -13.543 -9.546 1.00 84.50 70 ALA A O 1
ATOM 550 N N . LEU A 1 71 ? 7.817 -14.171 -7.417 1.00 86.19 71 LEU A N 1
ATOM 551 C CA . LEU A 1 71 ? 7.476 -12.830 -6.936 1.00 86.19 71 LEU A CA 1
ATOM 552 C C . LEU A 1 71 ? 8.600 -11.819 -7.202 1.00 86.19 71 LEU A C 1
ATOM 554 O O . LEU A 1 71 ? 8.346 -10.734 -7.717 1.00 86.19 71 LEU A O 1
ATOM 558 N N . ARG A 1 72 ? 9.852 -12.182 -6.907 1.00 86.19 72 ARG A N 1
ATOM 559 C CA . ARG A 1 72 ? 11.020 -11.330 -7.168 1.00 86.19 72 ARG A CA 1
ATOM 560 C C . ARG A 1 72 ? 11.169 -11.006 -8.647 1.00 86.19 72 ARG A C 1
ATOM 562 O O . ARG A 1 72 ? 11.419 -9.857 -9.003 1.00 86.19 72 ARG A O 1
ATOM 569 N N . ARG A 1 73 ? 11.007 -12.013 -9.510 1.00 84.06 73 ARG A N 1
ATOM 570 C CA . ARG A 1 73 ? 11.062 -11.835 -10.965 1.00 84.06 73 ARG A CA 1
ATOM 571 C C . ARG A 1 73 ? 9.974 -10.875 -11.436 1.00 84.06 73 ARG A C 1
ATOM 573 O O . ARG A 1 73 ? 10.259 -9.985 -12.232 1.00 84.06 73 ARG A O 1
ATOM 580 N N . ASP A 1 74 ? 8.754 -11.051 -10.948 1.00 85.19 74 ASP A N 1
ATOM 581 C CA . ASP A 1 74 ? 7.606 -10.274 -11.400 1.00 85.19 74 ASP A CA 1
ATOM 582 C C . ASP A 1 74 ? 7.700 -8.816 -10.909 1.00 85.19 74 ASP A C 1
ATOM 584 O O . ASP A 1 74 ? 7.528 -7.890 -11.702 1.00 85.19 74 ASP A O 1
ATOM 588 N N . VAL A 1 75 ? 8.086 -8.589 -9.646 1.00 86.69 75 VAL A N 1
ATOM 589 C CA . VAL A 1 75 ? 8.341 -7.238 -9.111 1.00 86.69 75 VAL A CA 1
ATOM 590 C C . VAL A 1 75 ? 9.508 -6.571 -9.841 1.00 86.69 75 VAL A C 1
ATOM 592 O O . VAL A 1 75 ? 9.390 -5.416 -10.250 1.00 86.69 75 VAL A O 1
ATOM 595 N N . GLY A 1 76 ? 10.605 -7.296 -10.082 1.00 83.69 76 GLY A N 1
ATOM 596 C CA . GLY A 1 76 ? 11.744 -6.785 -10.846 1.00 83.69 76 GLY A CA 1
ATOM 597 C C . GLY A 1 76 ? 11.369 -6.401 -12.279 1.00 83.69 76 GLY A C 1
ATOM 598 O O . GLY A 1 76 ? 11.775 -5.350 -12.769 1.00 83.69 76 GLY A O 1
ATOM 599 N N . ALA A 1 77 ? 10.523 -7.195 -12.942 1.00 81.69 77 ALA A N 1
ATOM 600 C CA . ALA A 1 77 ? 10.016 -6.869 -14.272 1.00 81.69 77 ALA A CA 1
ATOM 601 C C . ALA A 1 77 ? 9.178 -5.580 -14.268 1.00 81.69 77 ALA A C 1
ATOM 603 O O . ALA A 1 77 ? 9.349 -4.742 -15.153 1.00 81.69 77 ALA A O 1
ATOM 604 N N . ILE A 1 78 ? 8.318 -5.388 -13.262 1.00 84.00 78 ILE A N 1
ATOM 605 C CA . ILE A 1 78 ? 7.524 -4.160 -13.105 1.00 84.00 78 ILE A CA 1
ATOM 606 C C . ILE A 1 78 ? 8.440 -2.953 -12.872 1.00 84.00 78 ILE A C 1
ATOM 608 O O . ILE A 1 78 ? 8.268 -1.925 -13.526 1.00 84.00 78 ILE A O 1
ATOM 612 N N . MET A 1 79 ? 9.442 -3.076 -11.996 1.00 82.62 79 MET A N 1
ATOM 613 C CA . MET A 1 79 ? 10.422 -2.013 -11.738 1.00 82.62 79 MET A CA 1
ATOM 614 C C . MET A 1 79 ? 11.196 -1.629 -12.998 1.00 82.62 79 MET A C 1
ATOM 616 O O . MET A 1 79 ? 11.309 -0.444 -13.301 1.00 82.62 79 MET A O 1
ATOM 620 N N . ASN A 1 80 ? 11.638 -2.614 -13.777 1.00 77.31 80 ASN A N 1
ATOM 621 C CA . ASN A 1 80 ? 12.318 -2.374 -15.047 1.00 77.31 80 ASN A CA 1
ATOM 622 C C . ASN A 1 80 ? 11.409 -1.670 -16.054 1.00 77.31 80 ASN A C 1
ATOM 624 O O . ASN A 1 80 ? 11.839 -0.726 -16.708 1.00 77.31 80 ASN A O 1
ATOM 628 N N . CYS A 1 81 ? 10.138 -2.070 -16.148 1.00 75.75 81 CYS A N 1
ATOM 629 C CA . CYS A 1 81 ? 9.169 -1.365 -16.982 1.00 75.75 81 CYS A CA 1
ATOM 630 C C . CYS A 1 81 ? 8.961 0.088 -16.529 1.00 75.75 81 CYS A C 1
ATOM 632 O O . CYS A 1 81 ? 8.851 0.970 -17.375 1.00 75.75 81 CYS A O 1
ATOM 634 N N . MET A 1 82 ? 8.935 0.359 -15.222 1.00 79.44 82 MET A N 1
ATOM 635 C CA . MET A 1 82 ? 8.823 1.726 -14.699 1.00 79.44 82 MET A CA 1
ATOM 636 C C . MET A 1 82 ? 10.097 2.548 -14.921 1.00 79.44 82 MET A C 1
ATOM 638 O O . MET A 1 82 ? 10.000 3.746 -15.171 1.00 79.44 82 MET A O 1
ATOM 642 N N . ALA A 1 83 ? 11.278 1.929 -14.887 1.00 75.62 83 ALA A N 1
ATOM 643 C CA . ALA A 1 83 ? 12.541 2.607 -15.179 1.00 75.62 83 ALA A CA 1
ATOM 644 C C . ALA A 1 83 ? 12.574 3.176 -16.611 1.00 75.62 83 ALA A C 1
ATOM 646 O O . ALA A 1 83 ? 13.151 4.236 -16.833 1.00 75.62 83 ALA A O 1
ATOM 647 N N . LEU A 1 84 ? 11.860 2.558 -17.562 1.00 72.69 84 LEU A N 1
ATOM 648 C CA . LEU A 1 84 ? 11.682 3.105 -18.918 1.00 72.69 84 LEU A CA 1
ATOM 649 C C . LEU A 1 84 ? 11.012 4.489 -18.922 1.00 72.69 84 LEU A C 1
ATOM 651 O O . LEU A 1 84 ? 11.255 5.302 -19.810 1.00 72.69 84 LEU A O 1
ATOM 655 N N . LEU A 1 85 ? 10.172 4.784 -17.927 1.00 72.69 85 LEU A N 1
ATOM 656 C CA . LEU A 1 85 ? 9.534 6.096 -17.809 1.00 72.69 85 LEU A CA 1
ATOM 657 C C . LEU A 1 85 ? 10.530 7.177 -17.375 1.00 72.69 85 LEU A C 1
ATOM 659 O O . LEU A 1 85 ? 10.311 8.346 -17.670 1.00 72.69 85 LEU A O 1
ATOM 663 N N . GLN A 1 86 ? 11.629 6.807 -16.711 1.00 68.44 86 GLN A N 1
ATOM 664 C CA . GLN A 1 86 ? 12.654 7.756 -16.260 1.00 68.44 86 GLN A CA 1
ATOM 665 C C . GLN A 1 86 ? 13.525 8.272 -17.409 1.00 68.44 86 GLN A C 1
ATOM 667 O O . GLN A 1 86 ? 14.097 9.352 -17.301 1.00 68.44 86 GLN A O 1
ATOM 672 N N . THR A 1 87 ? 13.627 7.517 -18.505 1.00 69.12 87 THR A N 1
ATOM 673 C CA . THR A 1 87 ? 14.391 7.902 -19.703 1.00 69.12 87 THR A CA 1
ATOM 674 C C . THR A 1 87 ? 13.538 8.648 -20.730 1.00 69.12 87 THR A C 1
ATOM 676 O O . THR A 1 87 ? 14.050 9.087 -21.759 1.00 69.12 87 THR A O 1
ATOM 679 N N . THR A 1 88 ? 12.238 8.802 -20.464 1.00 67.00 88 THR A N 1
ATOM 680 C CA . THR A 1 88 ? 11.314 9.513 -21.346 1.00 67.00 88 THR A CA 1
ATOM 681 C C . THR A 1 88 ? 11.323 11.002 -21.005 1.00 67.00 88 THR A C 1
ATOM 683 O O . THR A 1 88 ? 10.952 11.389 -19.898 1.00 67.00 88 THR A O 1
ATOM 686 N N . ASP A 1 89 ? 11.718 11.846 -21.961 1.00 63.97 89 ASP A N 1
ATOM 687 C CA . ASP A 1 89 ? 11.658 13.302 -21.804 1.00 63.97 89 ASP A CA 1
ATOM 688 C C . ASP A 1 89 ? 10.200 13.770 -21.676 1.00 63.97 89 ASP A C 1
ATOM 690 O O . ASP A 1 89 ? 9.386 13.622 -22.591 1.00 63.97 89 ASP A O 1
ATOM 694 N N . LEU A 1 90 ? 9.863 14.366 -20.531 1.00 66.19 90 LEU A N 1
ATOM 695 C CA . LEU A 1 90 ? 8.523 14.875 -20.215 1.00 66.19 90 LEU A CA 1
ATOM 696 C C . LEU A 1 90 ? 8.285 16.271 -20.818 1.00 66.19 90 LEU A C 1
ATOM 698 O O . LEU A 1 90 ? 7.806 17.173 -20.132 1.00 66.19 90 LEU A O 1
ATOM 702 N N . HIS A 1 91 ? 8.637 16.475 -22.090 1.00 58.88 91 HIS A N 1
ATOM 703 C CA . HIS A 1 91 ? 8.600 17.801 -22.717 1.00 58.88 91 HIS A CA 1
ATOM 704 C C . HIS A 1 91 ? 7.187 18.405 -22.852 1.00 58.88 91 HIS A C 1
ATOM 706 O O . HIS A 1 91 ? 7.079 19.628 -22.866 1.00 58.88 91 HIS A O 1
ATOM 712 N N . ASP A 1 92 ? 6.128 17.583 -22.853 1.00 57.56 92 ASP A N 1
ATOM 713 C CA . ASP A 1 92 ? 4.742 18.021 -23.109 1.00 57.56 92 ASP A CA 1
ATOM 714 C C . ASP A 1 92 ? 3.740 17.736 -21.971 1.00 57.56 92 ASP A C 1
ATOM 716 O O . ASP A 1 92 ? 2.549 18.007 -22.120 1.00 57.56 92 ASP A O 1
ATOM 720 N N . VAL A 1 93 ? 4.173 17.215 -20.814 1.00 56.91 93 VAL A N 1
ATOM 721 C CA . VAL A 1 93 ? 3.264 17.048 -19.663 1.00 56.91 93 VAL A CA 1
ATOM 722 C C . VAL A 1 93 ? 3.303 18.322 -18.827 1.00 56.91 93 VAL A C 1
ATOM 724 O O . VAL A 1 93 ? 4.217 18.528 -18.023 1.00 56.91 93 VAL A O 1
ATOM 727 N N . SER A 1 94 ? 2.303 19.192 -18.988 1.00 60.00 94 SER A N 1
ATOM 728 C CA . SER A 1 94 ? 2.119 20.280 -18.032 1.00 60.00 94 SER A CA 1
ATOM 729 C C . SER A 1 94 ? 1.893 19.659 -16.656 1.00 60.00 94 SER A C 1
ATOM 731 O O . SER A 1 94 ? 1.003 18.830 -16.473 1.00 60.00 94 SER A O 1
ATOM 733 N N . LYS A 1 95 ? 2.662 20.082 -15.643 1.00 59.03 95 LYS A N 1
ATOM 734 C CA . LYS A 1 95 ? 2.453 19.664 -14.240 1.00 59.03 95 LYS A CA 1
ATOM 735 C C . LYS A 1 95 ? 1.005 19.882 -13.771 1.00 59.03 95 LYS A C 1
ATOM 737 O O . LYS A 1 95 ? 0.593 19.296 -12.777 1.00 59.03 95 LYS A O 1
ATOM 742 N N . GLN A 1 96 ? 0.249 20.733 -14.467 1.00 59.41 96 GLN A N 1
ATOM 743 C CA . GLN A 1 96 ? -1.155 21.032 -14.200 1.00 59.41 96 GLN A CA 1
ATOM 744 C C . GLN A 1 96 ? -2.106 19.902 -14.627 1.00 59.41 96 GLN A C 1
ATOM 746 O O . GLN A 1 96 ? -3.162 19.778 -14.018 1.00 59.41 96 GLN A O 1
ATOM 751 N N . ASP A 1 97 ? -1.721 19.051 -15.584 1.00 61.69 97 ASP A N 1
ATOM 752 C CA . ASP A 1 97 ? -2.560 17.955 -16.097 1.00 61.69 97 ASP A CA 1
ATOM 753 C C . ASP A 1 97 ? -2.545 16.712 -15.187 1.00 61.69 97 ASP A C 1
ATOM 755 O O . ASP A 1 97 ? -3.430 15.862 -15.266 1.00 61.69 97 ASP A O 1
ATOM 759 N N . MET A 1 98 ? -1.546 16.599 -14.300 1.00 63.53 98 MET A N 1
ATOM 760 C CA . MET A 1 98 ? -1.426 15.488 -13.342 1.00 63.53 98 MET A CA 1
ATOM 761 C C . MET A 1 98 ? -2.358 15.621 -12.137 1.00 63.53 98 MET A C 1
ATOM 763 O O . MET A 1 98 ? -2.668 14.629 -11.476 1.00 63.53 98 MET A O 1
ATOM 767 N N . TYR A 1 99 ? -2.783 16.842 -11.818 1.00 67.88 99 TYR A N 1
ATOM 768 C CA . TYR A 1 99 ? -3.733 17.072 -10.744 1.00 67.88 99 TYR A CA 1
ATOM 769 C C . TYR A 1 99 ? -5.138 17.023 -11.318 1.00 67.88 99 TYR A C 1
ATOM 771 O O . TYR A 1 99 ? -5.399 17.580 -12.383 1.00 67.88 99 TYR A O 1
ATOM 779 N N . ALA A 1 100 ? -6.061 16.383 -10.594 1.00 67.50 100 ALA A N 1
ATOM 780 C CA . ALA A 1 100 ? -7.468 16.464 -10.948 1.00 67.50 100 ALA A CA 1
ATOM 781 C C . ALA A 1 100 ? -7.828 17.951 -11.115 1.00 67.50 100 ALA A C 1
ATOM 783 O O . ALA A 1 100 ? -7.574 18.727 -10.182 1.00 67.50 100 ALA A O 1
ATOM 784 N N . PRO A 1 101 ? -8.375 18.371 -12.275 1.00 61.00 101 PRO A N 1
ATOM 785 C CA . PRO A 1 101 ? -8.780 19.751 -12.451 1.00 61.00 101 PRO A CA 1
ATOM 786 C C . PRO A 1 101 ? -9.724 20.067 -11.302 1.00 61.00 101 PRO A C 1
ATOM 788 O O . PRO A 1 101 ? -10.648 19.296 -11.031 1.00 61.00 101 PRO A O 1
ATOM 791 N N . ALA A 1 102 ? -9.459 21.151 -10.574 1.00 57.38 102 ALA A N 1
ATOM 792 C CA . ALA A 1 102 ? -10.358 21.593 -9.526 1.00 57.38 102 ALA A CA 1
ATOM 793 C C . ALA A 1 102 ? -11.719 21.844 -10.191 1.00 57.38 102 ALA A C 1
ATOM 795 O O . ALA A 1 102 ? -11.934 22.873 -10.825 1.00 57.38 102 ALA A O 1
ATOM 796 N N . THR A 1 103 ? -12.639 20.882 -10.097 1.00 57.31 103 THR A N 1
ATOM 797 C CA . THR A 1 103 ? -13.973 20.921 -10.719 1.00 57.31 103 THR A CA 1
ATOM 798 C C . THR A 1 103 ? -14.917 21.890 -9.993 1.00 57.31 103 THR A C 1
ATOM 800 O O . THR A 1 103 ? -16.129 21.720 -9.971 1.00 57.31 103 THR A O 1
ATOM 803 N N . GLY A 1 104 ? -14.356 22.935 -9.392 1.00 54.00 104 GLY A N 1
ATOM 804 C CA . GLY A 1 104 ? -15.013 24.109 -8.843 1.00 54.00 104 GLY A CA 1
ATOM 805 C C . GLY A 1 104 ? -13.996 25.244 -8.929 1.00 54.00 104 GLY A C 1
ATOM 806 O O . GLY A 1 104 ? -12.849 25.061 -8.534 1.00 54.00 104 GLY A O 1
ATOM 807 N N . GLY A 1 105 ? -14.383 26.357 -9.550 1.00 50.91 105 GLY A N 1
ATOM 808 C CA . GLY A 1 105 ? -13.468 27.358 -10.098 1.00 50.91 105 GLY A CA 1
ATOM 809 C C . GLY A 1 105 ? -12.367 27.869 -9.158 1.00 50.91 105 GLY A C 1
ATOM 810 O O . GLY A 1 105 ? -12.533 27.948 -7.949 1.00 50.91 105 GLY A O 1
ATOM 811 N N . LYS A 1 106 ? -11.252 28.283 -9.775 1.00 54.94 106 LYS A N 1
ATOM 812 C CA . LYS A 1 106 ? -10.165 29.091 -9.194 1.00 54.94 106 LYS A CA 1
ATOM 813 C C . LYS A 1 106 ? -9.635 28.607 -7.831 1.00 54.94 106 LYS A C 1
ATOM 815 O O . LYS A 1 106 ? -9.906 29.197 -6.795 1.00 54.94 106 LYS A O 1
ATOM 820 N N . GLY A 1 107 ? -8.753 27.609 -7.878 1.00 56.97 107 GLY A N 1
ATOM 821 C CA . GLY A 1 107 ? -7.484 27.619 -7.132 1.00 56.97 107 GLY A CA 1
ATOM 822 C C . G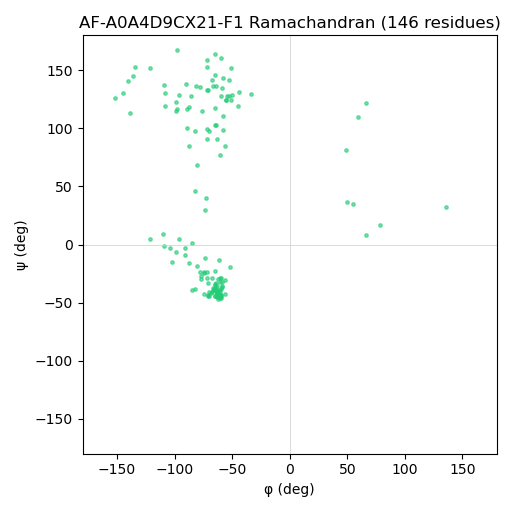LY A 1 107 ? -7.503 27.570 -5.600 1.00 56.97 107 GLY A C 1
ATOM 823 O O . GLY A 1 107 ? -6.437 27.719 -5.013 1.00 56.97 107 GLY A O 1
ATOM 824 N N . SER A 1 108 ? -8.644 27.355 -4.944 1.00 65.50 108 SER A N 1
ATOM 825 C CA . SER A 1 108 ? -8.693 27.229 -3.484 1.00 65.50 108 SER A CA 1
ATOM 826 C C . SER A 1 108 ? -8.988 25.793 -3.055 1.00 65.50 108 SER A C 1
ATOM 828 O O . SER A 1 108 ? -9.835 25.117 -3.645 1.00 65.50 108 SER A O 1
ATOM 830 N N . ALA A 1 109 ? -8.280 25.318 -2.028 1.00 70.88 109 ALA A N 1
ATOM 831 C CA . ALA A 1 109 ? -8.557 24.033 -1.398 1.00 70.88 109 ALA A CA 1
ATOM 832 C C . ALA A 1 109 ? -10.003 24.004 -0.873 1.00 70.88 109 ALA A C 1
ATOM 834 O O . ALA A 1 109 ? -10.511 25.005 -0.367 1.00 70.88 109 ALA A O 1
ATOM 835 N N . ARG A 1 110 ? -10.671 22.850 -0.971 1.00 76.62 110 ARG A N 1
ATOM 836 C CA . ARG A 1 110 ? -12.004 22.667 -0.381 1.00 76.62 110 ARG A CA 1
ATOM 837 C C . ARG A 1 110 ? -11.865 22.643 1.139 1.00 76.62 110 ARG A C 1
ATOM 839 O O . ARG A 1 110 ? -11.497 21.620 1.709 1.00 76.62 110 ARG A O 1
ATOM 846 N N . LEU A 1 111 ? -12.118 23.780 1.778 1.00 83.19 111 LEU A N 1
ATOM 847 C CA . LEU A 1 111 ? -12.156 23.881 3.232 1.00 83.19 111 LEU A CA 1
ATOM 848 C C . LEU A 1 111 ? -13.490 23.331 3.742 1.00 83.19 111 LEU A C 1
ATOM 850 O O . LEU A 1 111 ? -14.545 23.624 3.182 1.00 83.19 111 LEU A O 1
ATOM 854 N N . ARG A 1 112 ? -13.433 22.521 4.799 1.00 86.81 112 ARG A N 1
ATOM 855 C CA . ARG A 1 112 ? -14.621 22.103 5.547 1.00 86.81 112 ARG A CA 1
ATOM 856 C C . ARG A 1 112 ? -14.991 23.219 6.521 1.00 86.81 112 ARG A C 1
ATOM 858 O O . ARG A 1 112 ? -14.107 23.755 7.185 1.00 86.81 112 ARG A O 1
ATOM 865 N N . GLU A 1 113 ? -16.275 23.536 6.623 1.00 89.31 113 GLU A N 1
ATOM 866 C CA . GLU A 1 113 ? -16.777 24.442 7.658 1.00 89.31 113 GLU A CA 1
ATOM 867 C C . GLU A 1 113 ? -16.582 23.831 9.054 1.00 89.31 113 GLU A C 1
ATOM 869 O O . GLU A 1 113 ? -16.686 22.611 9.237 1.00 89.31 113 GLU A O 1
ATOM 874 N N . ASP A 1 114 ? -16.306 24.680 10.044 1.00 90.19 114 ASP A N 1
ATOM 875 C CA . ASP A 1 114 ? -16.148 24.261 11.437 1.00 90.19 114 ASP A CA 1
ATOM 876 C C . ASP A 1 114 ? -17.513 24.080 12.112 1.00 90.19 114 ASP A C 1
ATOM 878 O O . ASP A 1 114 ? -17.951 24.864 12.951 1.00 90.19 114 ASP A O 1
ATOM 882 N N . VAL A 1 115 ? -18.232 23.055 11.658 1.00 91.56 115 VAL A N 1
ATOM 883 C CA . VAL A 1 115 ? -19.541 22.668 12.182 1.00 91.56 115 VAL A CA 1
ATOM 884 C C . VAL A 1 115 ? -19.393 21.375 12.973 1.00 91.56 115 VAL A C 1
ATOM 886 O O . VAL A 1 115 ? -18.820 20.392 12.482 1.00 91.56 115 VAL A O 1
ATOM 889 N N . VAL A 1 116 ? -19.932 21.381 14.194 1.00 86.88 116 VAL A N 1
ATOM 890 C CA . VAL A 1 116 ? -20.077 20.189 15.031 1.00 86.88 116 VAL A CA 1
ATOM 891 C C . VAL A 1 116 ? -21.249 19.374 14.498 1.00 86.88 116 VAL A C 1
ATOM 893 O O . VAL A 1 116 ? -22.393 19.817 14.526 1.00 86.88 116 VAL A O 1
ATOM 896 N N . THR A 1 117 ? -20.965 18.175 14.003 1.00 83.88 117 THR A N 1
ATOM 897 C CA . THR A 1 117 ? -21.989 17.201 13.620 1.00 83.88 117 THR A CA 1
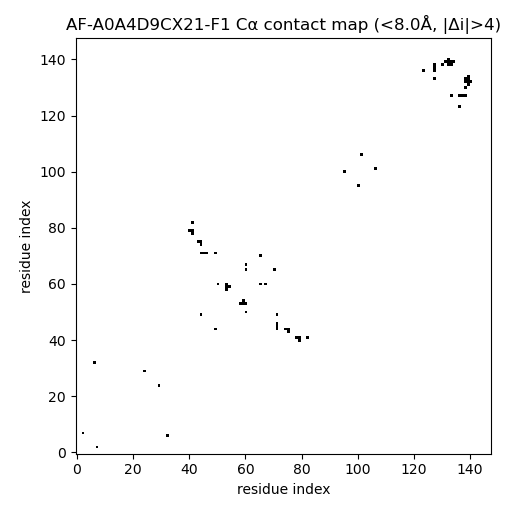ATOM 898 C C . THR A 1 117 ? -22.153 16.194 14.747 1.00 83.88 117 THR A C 1
ATOM 900 O O . THR A 1 117 ? -21.213 15.453 15.043 1.00 83.88 117 THR A O 1
ATOM 903 N N . GLU A 1 118 ? -23.325 16.160 15.380 1.00 81.75 118 GLU A N 1
ATOM 904 C CA . GLU A 1 118 ? -23.621 15.143 16.388 1.00 81.75 118 GLU A CA 1
ATOM 905 C C . GLU A 1 118 ? -23.695 13.753 15.744 1.00 81.75 118 GLU A C 1
ATOM 907 O O . GLU A 1 118 ? -24.273 13.565 14.670 1.00 81.75 118 GLU A O 1
ATOM 912 N N . GLY A 1 119 ? -23.090 12.765 16.403 1.00 77.56 119 GLY A N 1
ATOM 913 C CA . GLY A 1 119 ? -23.247 11.370 16.015 1.00 77.56 119 GLY A CA 1
ATOM 914 C C . GLY A 1 119 ? -24.673 10.895 16.270 1.00 77.56 119 GLY A C 1
ATOM 915 O O . GLY A 1 119 ? -25.275 11.243 17.282 1.00 77.56 119 GLY A O 1
ATOM 916 N N . GLY A 1 120 ? -25.220 10.077 15.370 1.00 80.88 120 GLY A N 1
ATOM 917 C CA . GLY A 1 120 ? -26.549 9.500 15.568 1.00 80.88 120 GLY A CA 1
ATOM 918 C C . GLY A 1 120 ? -26.635 8.642 16.847 1.00 80.88 120 GLY A C 1
ATOM 919 O O . GLY A 1 120 ? -25.623 8.128 17.325 1.00 80.88 120 GLY A O 1
ATOM 920 N N . PRO A 1 121 ? -27.841 8.378 17.379 1.00 75.94 121 PRO A N 1
ATOM 921 C CA . PRO A 1 121 ? -28.038 7.654 18.645 1.00 75.94 121 PRO A CA 1
ATOM 922 C C . PRO A 1 121 ? -27.508 6.206 18.650 1.00 75.94 121 PRO A C 1
ATOM 924 O O . PRO A 1 121 ? -27.397 5.595 19.708 1.00 75.94 121 PRO A O 1
ATOM 927 N N . LYS A 1 122 ? -27.175 5.642 17.481 1.00 79.88 122 LYS A N 1
ATOM 928 C CA . LYS A 1 122 ? -26.584 4.301 17.319 1.00 79.88 122 LYS A CA 1
ATOM 929 C C . LYS A 1 122 ? -25.118 4.327 16.866 1.00 79.88 122 LYS A C 1
ATOM 931 O O . LYS A 1 122 ? -24.573 3.273 16.553 1.00 79.88 122 LYS A O 1
ATOM 936 N N . MET A 1 123 ? -24.476 5.499 16.839 1.00 83.00 123 MET A N 1
ATOM 937 C CA . MET A 1 123 ? -23.130 5.686 16.284 1.00 83.00 123 MET A CA 1
ATOM 938 C C . MET A 1 123 ? -22.099 4.765 16.943 1.00 83.00 123 MET A C 1
ATOM 940 O O . MET A 1 123 ? -21.304 4.142 16.253 1.00 83.00 123 MET A O 1
ATOM 944 N N . GLN A 1 124 ? -22.151 4.610 18.267 1.00 79.19 124 GLN A N 1
ATOM 945 C CA . GLN A 1 124 ? -21.198 3.762 18.986 1.00 79.19 124 GLN A CA 1
ATOM 946 C C . GLN A 1 124 ? -21.311 2.280 18.594 1.00 79.19 124 GLN A C 1
ATOM 948 O O . GLN A 1 124 ? -20.295 1.614 18.423 1.00 79.19 124 GLN A O 1
ATOM 953 N N . ALA A 1 125 ? -22.534 1.775 18.414 1.00 81.06 125 ALA A N 1
ATOM 954 C CA . ALA A 1 125 ? -22.759 0.400 17.978 1.00 81.06 125 ALA A CA 1
ATOM 955 C C . ALA A 1 125 ? -22.338 0.198 16.514 1.00 81.06 125 ALA A C 1
ATOM 957 O O . ALA A 1 125 ? -21.698 -0.797 16.197 1.00 81.06 125 ALA A O 1
ATOM 958 N N . GLN A 1 126 ? -22.631 1.169 15.643 1.00 87.94 126 GLN A N 1
ATOM 959 C CA . GLN A 1 126 ? -22.274 1.117 14.219 1.00 87.94 126 GLN A CA 1
ATOM 960 C C . GLN A 1 126 ? -20.761 1.171 13.981 1.00 87.94 126 GLN A C 1
ATOM 962 O O . GLN A 1 126 ? -20.249 0.494 13.096 1.00 87.94 126 GLN A O 1
ATOM 967 N N . VAL A 1 127 ? -20.026 1.952 14.778 1.00 87.94 127 VAL A N 1
ATOM 968 C CA . VAL A 1 127 ? -18.560 2.052 14.667 1.00 87.94 127 VAL A CA 1
ATOM 969 C C . VAL A 1 127 ? -17.879 0.714 14.972 1.00 87.94 127 VAL A C 1
ATOM 971 O O . VAL A 1 127 ? -16.845 0.403 14.385 1.00 87.94 127 VAL A O 1
ATOM 974 N N . LEU A 1 128 ? -18.457 -0.080 15.872 1.00 90.62 128 LEU A N 1
ATOM 975 C CA . LEU A 1 128 ? -17.870 -1.327 16.359 1.00 90.62 128 LEU A CA 1
ATOM 976 C C . LEU A 1 128 ? -18.423 -2.582 15.667 1.00 90.62 128 LEU A C 1
ATOM 978 O O . LEU A 1 128 ? -17.897 -3.666 15.889 1.00 90.62 128 LEU A O 1
ATOM 982 N N . GLU A 1 129 ? -19.445 -2.455 14.821 1.00 92.00 129 GLU A N 1
ATOM 983 C CA . GLU A 1 129 ? -20.163 -3.585 14.209 1.00 92.00 129 GLU A CA 1
ATOM 984 C C . GLU A 1 129 ? -19.256 -4.515 13.387 1.00 92.00 129 GLU A C 1
ATOM 986 O O . GLU A 1 129 ? -19.422 -5.730 13.421 1.00 92.00 129 GLU A O 1
ATOM 991 N N . ASN A 1 130 ? -18.267 -3.951 12.689 1.00 92.19 130 ASN A N 1
ATOM 992 C CA . ASN A 1 130 ? -17.336 -4.705 11.841 1.00 92.19 130 ASN A CA 1
ATOM 993 C C . ASN A 1 130 ? -16.018 -5.062 12.543 1.00 92.19 130 ASN A C 1
ATOM 995 O O . ASN A 1 130 ? -15.086 -5.553 11.904 1.00 92.19 130 ASN A O 1
ATOM 999 N N . ALA A 1 131 ? -15.890 -4.760 13.834 1.00 91.44 131 ALA A N 1
ATOM 1000 C CA . ALA A 1 131 ? -14.677 -5.055 14.573 1.00 91.44 131 ALA A CA 1
ATOM 1001 C C . ALA A 1 131 ? -14.539 -6.565 14.785 1.00 91.44 131 ALA A C 1
ATOM 1003 O O . ALA A 1 131 ? -15.475 -7.228 15.225 1.00 91.44 131 ALA A O 1
ATOM 1004 N N . GLN A 1 132 ? -13.344 -7.095 14.525 1.00 92.19 132 GLN A N 1
ATOM 1005 C CA . GLN A 1 132 ? -13.046 -8.505 14.776 1.00 92.19 132 GLN A CA 1
ATOM 1006 C C . GLN A 1 132 ? -13.201 -8.859 16.263 1.00 92.19 132 GLN A C 1
ATOM 1008 O O . GLN A 1 132 ? -13.772 -9.892 16.598 1.00 92.19 132 GLN A O 1
ATOM 1013 N N . GLU A 1 133 ? -12.718 -7.984 17.147 1.00 93.12 133 GLU A N 1
ATOM 1014 C CA . GLU A 1 133 ? -12.855 -8.109 18.595 1.00 93.12 133 GLU A CA 1
ATOM 1015 C C . GLU A 1 133 ? -13.120 -6.737 19.222 1.00 93.12 133 GLU A C 1
ATOM 1017 O O . GLU A 1 133 ? -12.532 -5.720 18.833 1.00 93.12 133 GLU A O 1
ATOM 1022 N N . THR A 1 134 ? -14.004 -6.709 20.221 1.00 92.00 134 THR A N 1
ATOM 1023 C CA . THR A 1 134 ? -14.328 -5.498 20.981 1.00 92.00 134 THR A CA 1
ATOM 1024 C C . THR A 1 134 ? -14.392 -5.798 22.469 1.00 92.00 134 THR A C 1
ATOM 1026 O O . THR A 1 134 ? -14.832 -6.870 22.881 1.00 92.00 134 THR A O 1
ATOM 1029 N N . ALA A 1 135 ? -13.971 -4.840 23.289 1.00 90.81 135 ALA A N 1
ATOM 1030 C CA . ALA A 1 135 ? -14.099 -4.908 24.738 1.00 90.81 135 ALA A CA 1
ATOM 1031 C C . ALA A 1 135 ? -14.376 -3.510 25.288 1.00 90.81 135 ALA A C 1
ATOM 1033 O O . ALA A 1 135 ? -13.693 -2.555 24.931 1.00 90.81 135 ALA A O 1
ATOM 1034 N N . HIS A 1 136 ? -15.392 -3.375 26.144 1.00 89.06 136 HIS A N 1
ATOM 1035 C CA . HIS A 1 136 ? -15.728 -2.119 26.835 1.00 89.06 136 HIS A CA 1
ATOM 1036 C C . HIS A 1 136 ? -15.834 -0.880 25.917 1.00 89.06 136 HIS A C 1
ATOM 1038 O O . HIS A 1 136 ? -15.449 0.222 26.299 1.00 89.06 136 HIS A O 1
ATOM 1044 N N . GLY A 1 137 ? -16.356 -1.053 24.698 1.00 87.00 137 GLY A N 1
ATOM 1045 C CA . GLY A 1 137 ? -16.489 0.035 23.722 1.00 87.00 137 GLY A CA 1
ATOM 1046 C C . GLY A 1 137 ? -15.194 0.394 22.983 1.00 87.00 137 GLY A C 1
ATOM 1047 O O . GLY A 1 137 ? -15.118 1.469 22.393 1.00 87.00 137 GLY A O 1
ATOM 1048 N N . GLN A 1 138 ? -14.187 -0.480 23.015 1.00 89.56 138 GLN A N 1
ATOM 1049 C CA . GLN A 1 138 ? -12.895 -0.312 22.352 1.00 89.56 138 GLN A CA 1
ATOM 1050 C C . GLN A 1 138 ? -12.636 -1.459 21.370 1.00 89.56 138 GLN A C 1
ATOM 1052 O O . GLN A 1 138 ? -13.111 -2.577 21.576 1.00 89.56 138 GLN A O 1
ATOM 1057 N N . PHE A 1 139 ? -11.850 -1.183 20.328 1.00 93.81 139 PHE A N 1
ATOM 1058 C CA . PHE A 1 139 ? -11.271 -2.218 19.471 1.00 93.81 139 PHE A CA 1
ATOM 1059 C C . PHE A 1 139 ? -10.165 -2.944 20.233 1.00 93.81 139 PHE A C 1
ATOM 1061 O O . PHE A 1 139 ? -9.305 -2.302 20.839 1.00 93.81 139 PHE A O 1
ATOM 1068 N N . VAL A 1 140 ? -10.171 -4.271 20.182 1.00 93.81 140 VAL A N 1
ATOM 1069 C CA . VAL A 1 140 ? -9.115 -5.085 20.785 1.00 93.81 140 VAL A CA 1
ATOM 1070 C C . VAL A 1 140 ? -8.097 -5.434 19.708 1.00 93.81 140 VAL A C 1
ATOM 1072 O O . VAL A 1 140 ? -8.451 -5.904 18.630 1.00 93.81 140 VAL A O 1
ATOM 1075 N N . VAL A 1 141 ? -6.823 -5.177 19.999 1.00 92.00 141 VAL A N 1
ATOM 1076 C CA . VAL A 1 141 ? -5.691 -5.542 19.143 1.00 92.00 141 VAL A CA 1
ATOM 1077 C C . VAL A 1 141 ? -4.590 -6.175 19.994 1.00 92.00 141 VAL A C 1
ATOM 1079 O O . VAL A 1 141 ? -4.480 -5.846 21.181 1.00 92.00 141 VAL A O 1
ATOM 1082 N N . PRO A 1 142 ? -3.751 -7.058 19.421 1.00 90.81 142 PRO A N 1
ATOM 1083 C CA . PRO A 1 142 ? -2.581 -7.578 20.115 1.00 90.81 142 PRO A CA 1
ATOM 1084 C C . PRO A 1 142 ? -1.705 -6.445 20.655 1.00 90.81 142 PRO A C 1
ATOM 1086 O O . PRO A 1 142 ? -1.531 -5.412 20.003 1.00 90.81 142 PRO A O 1
ATOM 1089 N N . LEU A 1 143 ? -1.142 -6.647 21.849 1.00 90.25 143 LEU A N 1
ATOM 1090 C CA . LEU A 1 143 ? -0.299 -5.649 22.497 1.00 90.25 143 LEU A CA 1
ATOM 1091 C C . LEU A 1 143 ? 0.848 -5.238 21.565 1.00 90.25 143 LEU A C 1
ATOM 1093 O O . LEU A 1 143 ? 1.646 -6.067 21.124 1.00 90.25 143 LEU A O 1
ATOM 1097 N N . VAL A 1 144 ? 0.950 -3.936 21.300 1.00 85.31 144 VAL A N 1
ATOM 1098 C CA . VAL A 1 144 ? 2.059 -3.378 20.528 1.00 85.31 144 VAL A CA 1
ATOM 1099 C C . VAL A 1 144 ? 3.312 -3.434 21.398 1.00 85.31 144 VAL A C 1
ATOM 1101 O O . VAL A 1 144 ? 3.522 -2.582 22.263 1.00 85.31 144 VAL A O 1
ATOM 1104 N N . ASN A 1 145 ? 4.155 -4.441 21.177 1.00 74.19 145 ASN A N 1
ATOM 1105 C CA . ASN A 1 145 ? 5.465 -4.514 21.814 1.00 74.19 145 ASN A CA 1
ATOM 1106 C C . ASN A 1 145 ? 6.315 -3.332 21.327 1.00 74.19 145 ASN A C 1
ATOM 1108 O O . ASN A 1 145 ? 6.839 -3.346 20.212 1.00 74.19 145 ASN A O 1
ATOM 1112 N N . ARG A 1 146 ? 6.464 -2.299 22.166 1.00 52.94 146 ARG A N 1
ATOM 1113 C CA . ARG A 1 146 ? 7.487 -1.269 21.964 1.00 52.94 146 ARG A CA 1
ATOM 1114 C C . ARG A 1 146 ? 8.838 -1.958 22.122 1.00 52.94 146 ARG A C 1
ATOM 1116 O O . ARG A 1 146 ? 9.238 -2.267 23.240 1.00 52.94 146 ARG A O 1
ATOM 1123 N N . LYS A 1 147 ? 9.513 -2.248 21.009 1.00 53.41 147 LYS A N 1
ATOM 1124 C CA . LYS A 1 147 ? 10.934 -2.599 21.049 1.00 53.41 147 LYS A CA 1
ATOM 1125 C C . LYS A 1 147 ? 11.666 -1.417 21.697 1.00 53.41 147 LYS A C 1
ATOM 1127 O O . LYS A 1 147 ? 11.659 -0.325 21.132 1.00 53.41 147 LYS A O 1
ATOM 1132 N N . SER A 1 148 ? 12.162 -1.640 22.915 1.00 39.47 148 SER A N 1
ATOM 1133 C CA . SER A 1 148 ? 13.178 -0.813 23.572 1.00 39.47 148 SER A CA 1
ATOM 1134 C C . SER A 1 148 ? 14.526 -0.989 22.890 1.00 39.47 148 SER A C 1
ATOM 1136 O O . SER A 1 148 ? 14.725 -2.043 22.243 1.00 39.47 148 SER A O 1
#

Solvent-accessible surface area (backbone atoms only — no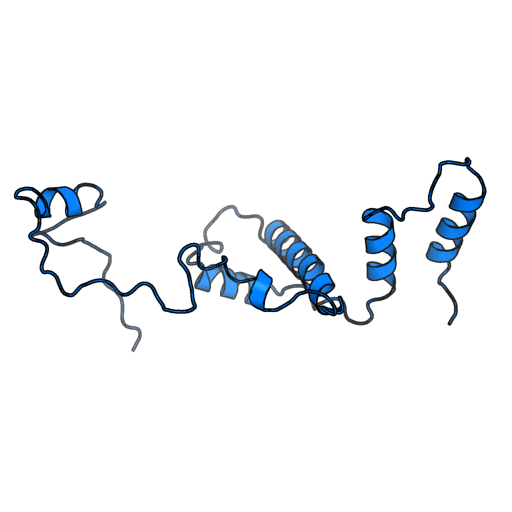t comparable to full-atom values): 10104 Å² total; per-residue (Å²): 137,83,81,54,76,66,63,51,55,55,61,59,60,62,77,75,63,77,98,63,86,73,94,67,78,48,74,66,56,56,49,56,56,44,72,77,63,51,92,72,65,74,76,76,64,46,72,69,55,53,53,49,52,30,56,78,68,73,46,80,68,84,86,48,99,59,62,58,67,60,50,45,52,53,52,36,51,51,51,52,60,53,52,57,59,75,77,50,82,70,85,82,66,57,80,69,75,77,44,80,74,70,94,56,81,81,92,66,80,90,76,81,78,98,69,89,75,82,75,60,101,56,43,74,59,63,72,50,66,82,50,92,42,74,52,98,93,38,80,60,72,82,83,80,78,76,83,125

Organism: NCBI:txid1027361

Sequence (148 aa):
MSLGPRARGILMRIKSKDKISQSRWSVHDLRLLHEDAVEGAAEPLSDEELLRLAKLAHLDIEGGNFDRTALRRDVGAIMNCMALLQTTDLHDVSKQDMYAPATGGKGSARLREDVVTEGGPKMQAQVLENAQETAHGQFVVPLVNRKS

Foldseek 3Di:
DDDDPVVVVVVVVVVPDDPDPDPDDDPVNVVVVVVVVDPCLPDQQDLVNVVVVCVVVVHPPPPDPDPSVVVSVVVSVVVSVVVVVVPDPPPPDDPCVPDDPPPDDDDDDPDDDPDDDDDPPCNLVVVCVPAPDDDPSDRDDPDDPPDD

pLDDT: mean 71.39, st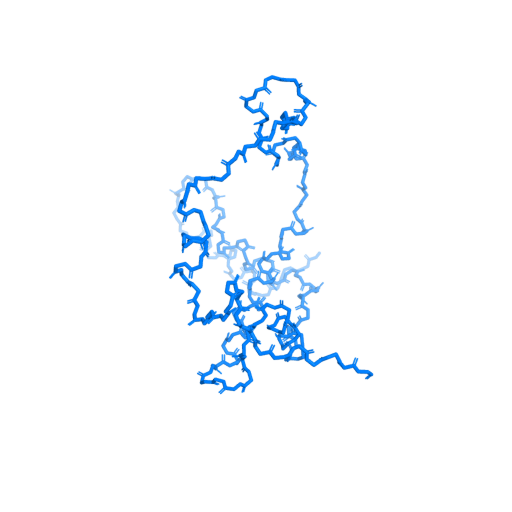d 15.8, range [39.47, 93.81]

Secondary structure (DSSP, 8-state):
-PPPHHHHHHHHHHTTS---SS-PPPHHHHHHHHHTT-TT------HHHHHHHHHHTT---SSSS--HHHHHHHHHHHHHHHHHHHTS--TT--TTTSSPP-SSSSS---PPP----PPPTTHHHHHHTT-SSEETTEE---------